Protein AF-A0A9C8LX28-F1 (afdb_monomer_lite)

Radius of gyration: 27.42 Å; chains: 1; bounding box: 50×26×83 Å

Structure (mmCIF, N/CA/C/O backbone):
data_AF-A0A9C8LX28-F1
#
_entry.id   AF-A0A9C8LX28-F1
#
loop_
_atom_site.group_PDB
_atom_site.id
_atom_site.type_symbol
_atom_site.label_atom_id
_atom_site.label_alt_id
_atom_site.label_comp_id
_atom_site.label_asym_id
_atom_site.label_entity_id
_atom_site.label_seq_id
_atom_site.pdbx_PDB_ins_code
_atom_site.Cartn_x
_atom_site.Cartn_y
_atom_site.Cartn_z
_atom_site.occupancy
_atom_site.B_iso_or_equiv
_atom_site.auth_seq_id
_atom_site.auth_comp_id
_atom_site.auth_asym_id
_atom_site.au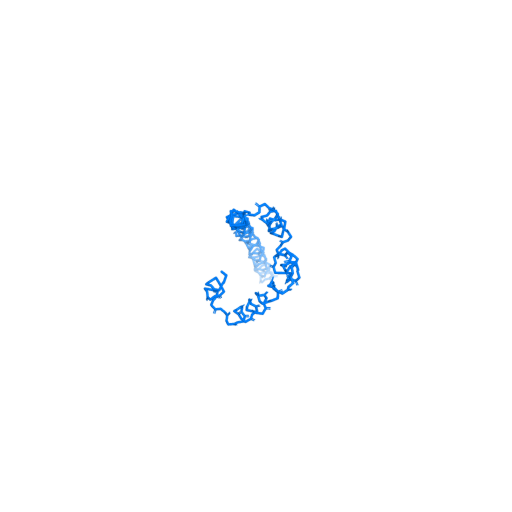th_atom_id
_atom_site.pdbx_PDB_model_num
ATOM 1 N N . LEU A 1 1 ? -22.582 -5.777 17.038 1.00 55.19 1 LEU A N 1
ATOM 2 C CA . LEU A 1 1 ? -21.729 -6.964 16.786 1.00 55.19 1 LEU A CA 1
ATOM 3 C C . LEU A 1 1 ? -22.468 -8.053 16.016 1.00 55.19 1 LEU A C 1
ATOM 5 O O . LEU A 1 1 ? -22.035 -8.326 14.910 1.00 55.19 1 LEU A O 1
ATOM 9 N N . GLU A 1 2 ? -23.593 -8.603 16.494 1.00 53.00 2 GLU A N 1
ATOM 10 C CA . GLU A 1 2 ? -24.408 -9.542 15.681 1.00 53.00 2 GLU A CA 1
ATOM 11 C C . GLU A 1 2 ? -24.881 -8.919 14.359 1.00 53.00 2 GLU A C 1
ATOM 13 O O . GLU A 1 2 ? -24.682 -9.497 13.295 1.00 53.00 2 GLU A O 1
ATOM 18 N N . SER A 1 3 ? -25.392 -7.683 14.404 1.00 52.97 3 SER A N 1
ATOM 19 C CA . SER A 1 3 ? -25.797 -6.950 13.193 1.00 52.97 3 SER A CA 1
ATOM 20 C C . SER A 1 3 ? -24.618 -6.687 12.232 1.00 52.97 3 SER A C 1
ATOM 22 O O . SER A 1 3 ? -24.760 -6.778 11.016 1.00 52.97 3 SER A O 1
ATOM 24 N N . SER A 1 4 ? -23.409 -6.472 12.767 1.00 57.69 4 SER A N 1
ATOM 25 C CA . SER A 1 4 ? -22.176 -6.291 11.980 1.00 57.69 4 SER A CA 1
ATOM 26 C C . SER A 1 4 ? -21.664 -7.606 11.373 1.00 57.69 4 SER A C 1
ATOM 28 O O . SER A 1 4 ? -21.112 -7.605 10.278 1.00 57.69 4 SER A O 1
ATOM 30 N N . ALA A 1 5 ? -21.862 -8.731 12.068 1.00 60.16 5 ALA A N 1
ATOM 31 C CA . ALA A 1 5 ? -21.504 -10.066 11.596 1.00 60.16 5 ALA A CA 1
ATOM 32 C C . ALA A 1 5 ? -22.412 -10.528 10.448 1.00 60.16 5 ALA A C 1
ATOM 34 O O . ALA A 1 5 ? -21.924 -11.102 9.477 1.00 60.16 5 ALA A O 1
ATOM 35 N N . SER A 1 6 ? -23.712 -10.230 10.539 1.00 57.69 6 SER A N 1
ATOM 36 C CA . SER A 1 6 ? -24.685 -10.544 9.487 1.00 57.69 6 SER A CA 1
ATOM 37 C C . SER A 1 6 ? -24.485 -9.665 8.241 1.00 57.69 6 SER A C 1
ATOM 39 O O . SER A 1 6 ? -24.523 -10.163 7.116 1.00 57.69 6 SER A O 1
ATOM 41 N N . ALA A 1 7 ? -24.141 -8.381 8.423 1.00 63.16 7 ALA A N 1
ATOM 42 C CA . ALA A 1 7 ? -23.848 -7.457 7.321 1.00 63.16 7 ALA A CA 1
ATOM 43 C C . ALA A 1 7 ? -22.615 -7.852 6.479 1.00 63.16 7 ALA A C 1
ATOM 45 O O . ALA A 1 7 ? -22.526 -7.477 5.313 1.00 63.16 7 ALA A O 1
ATOM 46 N N . ALA A 1 8 ? -21.681 -8.633 7.037 1.00 61.56 8 ALA A N 1
ATOM 47 C CA . ALA A 1 8 ? -20.497 -9.117 6.323 1.00 61.56 8 ALA A CA 1
ATOM 48 C C . ALA A 1 8 ? -20.810 -10.194 5.258 1.00 61.56 8 ALA A C 1
ATOM 50 O O . ALA A 1 8 ? -19.923 -10.561 4.488 1.00 61.56 8 ALA A O 1
ATOM 51 N N . GLY A 1 9 ? -22.041 -10.725 5.210 1.00 57.88 9 GLY A N 1
ATOM 52 C CA . GLY A 1 9 ? -22.536 -11.583 4.121 1.00 57.88 9 GLY A CA 1
ATOM 53 C C . GLY A 1 9 ? -21.867 -12.958 3.982 1.00 57.88 9 GLY A C 1
ATOM 54 O O . GLY A 1 9 ? -22.161 -13.692 3.040 1.00 57.88 9 GLY A O 1
ATOM 55 N N . ASN A 1 10 ? -20.975 -13.338 4.902 1.00 68.12 10 ASN A N 1
ATOM 56 C CA . ASN A 1 10 ? -20.216 -14.583 4.836 1.00 68.12 10 ASN A CA 1
ATOM 57 C C . ASN A 1 10 ? -20.532 -15.489 6.037 1.00 68.12 10 ASN A C 1
ATOM 59 O O . ASN A 1 10 ? -20.152 -15.202 7.173 1.00 68.12 10 ASN A O 1
ATOM 63 N N . LYS A 1 11 ? -21.170 -16.635 5.764 1.00 63.75 11 LYS A N 1
ATOM 64 C CA . LYS A 1 11 ? -21.593 -17.645 6.757 1.00 63.75 11 LYS A CA 1
ATOM 65 C C . LYS A 1 11 ? -20.437 -18.166 7.628 1.00 63.75 11 LYS A C 1
ATOM 67 O O . LYS A 1 11 ? -20.649 -18.612 8.753 1.00 63.75 11 LYS A O 1
ATOM 72 N N . PHE A 1 12 ? -19.200 -18.088 7.128 1.00 65.50 12 PHE A N 1
ATOM 73 C CA . PHE A 1 12 ? -17.992 -18.433 7.882 1.00 65.50 12 PHE A CA 1
ATOM 74 C C . PHE A 1 12 ? -17.655 -17.401 8.974 1.00 65.50 12 PHE A C 1
ATOM 76 O O . PHE A 1 12 ? -17.202 -17.769 10.059 1.00 65.50 12 PHE A O 1
ATOM 83 N N . PHE A 1 13 ? -17.903 -16.116 8.711 1.00 61.81 13 PHE A N 1
ATOM 84 C CA . PHE A 1 13 ? -17.637 -15.020 9.645 1.00 61.81 13 PHE A CA 1
ATOM 85 C C . PHE A 1 13 ? -18.621 -15.031 10.821 1.00 61.81 13 PHE A C 1
ATOM 87 O O . PHE A 1 13 ? -18.211 -14.908 11.975 1.00 61.81 13 PHE A O 1
ATOM 94 N N . GLU A 1 14 ? -19.898 -15.286 10.542 1.00 63.50 14 GLU A N 1
ATOM 95 C CA . GLU A 1 14 ? -20.970 -15.373 11.541 1.00 63.50 14 GLU A CA 1
ATOM 96 C C . GLU A 1 14 ? -20.717 -16.500 12.561 1.00 63.50 14 GLU A C 1
ATOM 98 O O . GLU A 1 14 ? -20.756 -16.290 13.775 1.00 63.50 14 GLU A O 1
ATOM 103 N N . MET A 1 15 ? -20.312 -17.680 12.076 1.00 64.50 15 MET A N 1
ATOM 104 C CA . MET A 1 15 ? -20.002 -18.848 12.912 1.00 64.50 15 MET A CA 1
ATOM 105 C C . MET A 1 15 ? -18.755 -18.668 13.794 1.00 64.50 15 MET A C 1
ATOM 107 O O . MET A 1 15 ? -18.619 -19.320 14.837 1.00 64.50 15 MET A O 1
ATOM 111 N N . ARG A 1 16 ? -17.800 -17.831 13.366 1.00 64.69 16 ARG A N 1
ATOM 112 C CA . ARG A 1 16 ? -16.613 -17.501 14.166 1.00 64.69 16 ARG A CA 1
ATOM 113 C C . ARG A 1 16 ? -16.927 -16.438 15.205 1.00 64.69 16 ARG A C 1
ATOM 115 O O . ARG A 1 16 ? -16.516 -16.610 16.347 1.00 64.69 16 ARG A O 1
ATOM 122 N N . ILE A 1 17 ? -17.695 -15.409 14.851 1.00 65.50 17 ILE A N 1
ATOM 123 C CA . ILE A 1 17 ? -18.096 -14.358 15.792 1.00 65.50 17 ILE A CA 1
ATOM 124 C C . ILE A 1 17 ? -18.965 -14.941 16.913 1.00 65.50 17 ILE A C 1
ATOM 126 O O . ILE A 1 17 ? -18.679 -14.672 18.075 1.00 65.50 17 ILE A O 1
ATOM 130 N N . GLY A 1 18 ? -19.922 -15.827 16.608 1.00 64.06 18 GLY A N 1
ATOM 131 C CA . GLY A 1 18 ? -20.755 -16.481 17.630 1.00 64.06 18 GLY A CA 1
ATOM 132 C C . GLY A 1 18 ? -19.959 -17.309 18.650 1.00 64.06 18 GLY A C 1
ATOM 133 O O . GLY A 1 18 ? -20.228 -17.245 19.846 1.00 64.06 18 GLY A O 1
ATOM 134 N N . ARG A 1 19 ? -18.911 -18.022 18.206 1.00 63.53 19 ARG A N 1
ATOM 135 C CA . ARG A 1 19 ? -17.994 -18.765 19.098 1.00 63.53 19 ARG A CA 1
ATOM 136 C C . ARG A 1 19 ? -17.060 -17.873 19.912 1.00 63.53 19 ARG A C 1
ATOM 138 O O . ARG A 1 19 ? -16.512 -18.320 20.914 1.00 63.53 19 ARG A O 1
ATOM 145 N N . CYS A 1 20 ? -16.824 -16.649 19.458 1.00 58.44 20 CYS A N 1
ATOM 146 C CA . CYS A 1 20 ? -15.932 -15.713 20.134 1.00 58.44 20 CYS A CA 1
ATOM 147 C C . CYS A 1 20 ? -16.686 -14.844 21.139 1.00 58.44 20 CYS A C 1
ATOM 149 O O . CYS A 1 20 ? -16.151 -14.540 22.199 1.00 58.44 20 CYS A O 1
ATOM 151 N N . LEU A 1 21 ? -17.948 -14.528 20.850 1.00 63.47 21 LEU A N 1
ATOM 152 C CA . LEU A 1 21 ? -18.818 -13.758 21.734 1.00 63.47 21 LEU A CA 1
ATOM 153 C C . LEU A 1 21 ? -19.185 -14.545 23.002 1.00 63.47 21 LEU A C 1
ATOM 155 O O . LEU A 1 21 ? -19.269 -13.958 24.077 1.00 63.47 21 LEU A O 1
ATOM 159 N N . SER A 1 22 ? -19.321 -15.873 22.903 1.00 59.03 22 SER A N 1
ATOM 160 C CA . SER A 1 22 ? -19.457 -16.747 24.076 1.00 59.03 22 SER A CA 1
ATOM 161 C C . SER A 1 22 ? -18.171 -16.815 24.908 1.00 59.03 22 SER A C 1
ATOM 163 O O . SER A 1 22 ? -18.226 -16.683 26.123 1.00 59.03 22 SER A O 1
ATOM 165 N N . ARG A 1 23 ? -16.996 -16.893 24.270 1.00 58.72 23 ARG A N 1
ATOM 166 C CA . ARG A 1 23 ? -15.697 -16.920 24.974 1.00 58.72 23 ARG A CA 1
ATOM 167 C C . ARG A 1 23 ? -15.344 -15.613 25.690 1.00 58.72 23 ARG A C 1
ATOM 169 O O . ARG A 1 23 ? -14.710 -15.664 26.736 1.00 58.72 23 ARG A O 1
ATOM 176 N N . LEU A 1 24 ? -15.770 -14.472 25.148 1.00 61.00 24 LEU A N 1
ATOM 177 C CA . LEU A 1 24 ? -15.580 -13.147 25.754 1.00 61.00 24 LEU A CA 1
ATOM 178 C C . LEU A 1 24 ? -16.447 -12.913 27.001 1.00 61.00 24 LEU A C 1
ATOM 180 O O . LEU A 1 24 ? -16.108 -12.068 27.819 1.00 61.00 24 LEU A O 1
ATOM 184 N N . LYS A 1 25 ? -17.569 -13.630 27.152 1.00 58.78 25 LYS A N 1
ATOM 185 C CA . LYS A 1 25 ? -18.414 -13.538 28.355 1.00 58.78 25 LYS A CA 1
ATOM 186 C C . LYS A 1 25 ? -17.888 -14.377 29.517 1.00 58.78 25 LYS A C 1
ATOM 188 O O . LYS A 1 25 ? -18.083 -13.988 30.663 1.00 58.78 25 LYS A O 1
ATOM 193 N N . ASP A 1 26 ? -17.249 -15.505 29.218 1.00 57.66 26 ASP A N 1
ATOM 194 C CA . ASP A 1 26 ? -16.840 -16.481 30.234 1.00 57.66 26 ASP A CA 1
ATOM 195 C C . ASP A 1 26 ? -15.442 -16.203 30.804 1.00 57.66 26 ASP A C 1
ATOM 197 O O . ASP A 1 26 ? -15.171 -16.483 31.970 1.00 57.66 26 ASP A O 1
ATOM 201 N N . PHE A 1 27 ? -14.549 -15.629 29.997 1.00 50.38 27 PHE A N 1
ATOM 202 C CA . PHE A 1 27 ? -13.233 -15.183 30.434 1.00 50.38 27 PHE A CA 1
ATOM 203 C C . PHE A 1 27 ? -13.230 -13.662 30.432 1.00 50.38 27 PHE A C 1
ATOM 205 O O . PHE A 1 27 ? -13.476 -13.058 29.395 1.00 50.38 27 PHE A O 1
ATOM 212 N N . ASN A 1 28 ? -12.920 -13.051 31.577 1.00 54.81 28 ASN A N 1
ATOM 213 C CA . ASN A 1 28 ? -12.667 -11.617 31.756 1.00 54.81 28 ASN A CA 1
ATOM 214 C C . ASN A 1 28 ? -11.391 -11.175 30.994 1.00 54.81 28 ASN A C 1
ATOM 216 O O . ASN A 1 28 ? -10.451 -10.647 31.580 1.00 54.81 28 ASN A O 1
ATOM 220 N N . MET A 1 29 ? -11.305 -11.527 29.711 1.00 62.16 29 MET A N 1
ATOM 221 C CA . MET A 1 29 ? -10.218 -11.245 28.788 1.00 62.16 29 MET A CA 1
ATOM 222 C C . MET A 1 29 ? -10.521 -9.946 28.065 1.00 62.16 29 MET A C 1
ATOM 224 O O . MET A 1 29 ? -11.634 -9.736 27.578 1.00 62.16 29 MET A O 1
ATOM 228 N N . ASN A 1 30 ? -9.495 -9.113 27.944 1.00 67.44 30 ASN A N 1
ATOM 229 C CA . ASN A 1 30 ? -9.580 -7.885 27.184 1.00 67.44 30 ASN A CA 1
ATOM 230 C C . ASN A 1 30 ? -9.815 -8.200 25.697 1.00 67.44 30 ASN A C 1
ATOM 232 O O . ASN A 1 30 ? -9.209 -9.105 25.112 1.00 67.44 30 ASN A O 1
ATOM 236 N N . LEU A 1 31 ? -10.689 -7.417 25.071 1.00 67.88 31 LEU A N 1
ATOM 237 C CA . LEU A 1 31 ? -11.023 -7.438 23.649 1.00 67.88 31 LEU A CA 1
ATOM 238 C C . LEU A 1 31 ? -9.752 -7.383 22.784 1.00 67.88 31 LEU A C 1
ATOM 240 O O . LEU A 1 31 ? -9.668 -8.017 21.731 1.00 67.88 31 LEU A O 1
ATOM 244 N N . THR A 1 32 ? -8.745 -6.658 23.270 1.00 68.81 32 THR A N 1
ATOM 245 C CA . THR A 1 32 ? -7.417 -6.544 22.665 1.00 68.81 32 THR A CA 1
ATOM 246 C C . THR A 1 32 ? -6.700 -7.895 22.543 1.00 68.81 32 THR A C 1
ATOM 248 O O . THR A 1 32 ? -6.253 -8.245 21.451 1.00 68.81 32 THR A O 1
ATOM 251 N N . ASP A 1 33 ? -6.633 -8.688 23.616 1.00 69.25 33 ASP A N 1
ATOM 252 C CA . ASP A 1 33 ? -5.931 -9.984 23.623 1.00 69.25 33 ASP A CA 1
ATOM 253 C C . ASP A 1 33 ? -6.614 -10.997 22.699 1.00 69.25 33 ASP A C 1
ATOM 255 O O . ASP A 1 33 ? -5.967 -11.794 22.010 1.00 69.25 33 ASP A O 1
ATOM 259 N N . PHE A 1 34 ? -7.941 -10.906 22.609 1.00 70.38 34 PHE A N 1
ATOM 260 C CA . PHE A 1 34 ? -8.712 -11.678 21.651 1.00 70.38 34 PHE A CA 1
ATOM 261 C C . PHE A 1 34 ? -8.337 -11.321 20.203 1.00 70.38 34 PHE A C 1
ATOM 263 O O . PHE A 1 34 ? -8.051 -12.219 19.405 1.00 70.38 34 PHE A O 1
ATOM 270 N N . PHE A 1 35 ? -8.276 -10.034 19.852 1.00 68.06 35 PHE A N 1
ATOM 271 C CA . PHE A 1 35 ? -7.911 -9.623 18.494 1.00 68.06 35 PHE A CA 1
ATOM 272 C C . PHE A 1 35 ? -6.463 -9.966 18.131 1.00 68.06 35 PHE A C 1
ATOM 274 O O . PHE A 1 35 ? -6.232 -10.421 17.006 1.00 68.06 35 PHE A O 1
ATOM 281 N N . ILE A 1 36 ? -5.527 -9.869 19.082 1.00 68.06 36 ILE A N 1
ATOM 282 C CA . ILE A 1 36 ? -4.133 -10.317 18.915 1.00 68.06 36 ILE A CA 1
ATOM 283 C C . ILE A 1 36 ? -4.090 -11.799 18.511 1.00 68.06 36 ILE A C 1
ATOM 285 O O . ILE A 1 36 ? -3.421 -12.157 17.543 1.00 68.06 36 ILE A O 1
ATOM 289 N N . SER A 1 37 ? -4.874 -12.661 19.172 1.00 65.69 37 SER A N 1
ATOM 290 C CA . SER A 1 37 ? -4.901 -14.104 18.872 1.00 65.69 37 SER A CA 1
ATOM 291 C C . SER A 1 37 ? -5.415 -14.446 17.466 1.00 65.69 37 SER A C 1
ATOM 293 O O . SER A 1 37 ? -5.127 -15.520 16.935 1.00 65.69 37 SER A O 1
ATOM 295 N N . THR A 1 38 ? -6.185 -13.543 16.848 1.00 66.75 38 THR A N 1
ATOM 296 C CA . THR A 1 38 ? -6.762 -13.777 15.520 1.00 66.75 38 THR A CA 1
ATOM 297 C C . THR A 1 38 ? -5.843 -13.377 14.372 1.00 66.75 38 THR A C 1
ATOM 299 O O . THR A 1 38 ? -6.050 -13.881 13.272 1.00 66.75 38 THR A O 1
ATOM 302 N N . ASN A 1 39 ? -4.835 -12.529 14.610 1.00 61.81 39 ASN A N 1
ATOM 303 C CA . ASN A 1 39 ? -3.849 -12.064 13.621 1.00 61.81 39 ASN A CA 1
ATOM 304 C C . ASN A 1 39 ? -4.454 -11.482 12.318 1.00 61.81 39 ASN A C 1
ATOM 306 O O . ASN A 1 39 ? -3.827 -11.474 11.263 1.00 61.81 39 ASN A O 1
ATOM 310 N N . ILE A 1 40 ? -5.711 -11.029 12.381 1.00 66.69 40 ILE A N 1
ATOM 311 C CA . ILE A 1 40 ? -6.454 -10.441 11.252 1.00 66.69 40 ILE A CA 1
ATOM 312 C C . ILE A 1 40 ? -6.184 -8.932 11.150 1.00 66.69 40 ILE A C 1
ATOM 314 O O . ILE A 1 40 ? -6.359 -8.341 10.086 1.00 66.69 40 ILE A O 1
ATOM 318 N N . PHE A 1 41 ? -5.757 -8.306 12.249 1.00 67.25 41 PHE A N 1
ATOM 319 C CA . PHE A 1 41 ? -5.608 -6.860 12.351 1.00 67.25 41 PHE A CA 1
ATOM 320 C C . PHE A 1 41 ? -4.132 -6.447 12.369 1.00 67.25 41 PHE A C 1
ATOM 322 O O . PHE A 1 41 ? -3.328 -7.092 13.038 1.00 67.25 41 PHE A O 1
ATOM 329 N N . PRO A 1 42 ? -3.765 -5.363 11.666 1.00 66.69 42 PRO A N 1
ATOM 330 C CA . PRO A 1 42 ? -2.420 -4.806 11.735 1.00 66.69 42 PRO A CA 1
ATOM 331 C C . PRO A 1 42 ? -2.114 -4.253 13.137 1.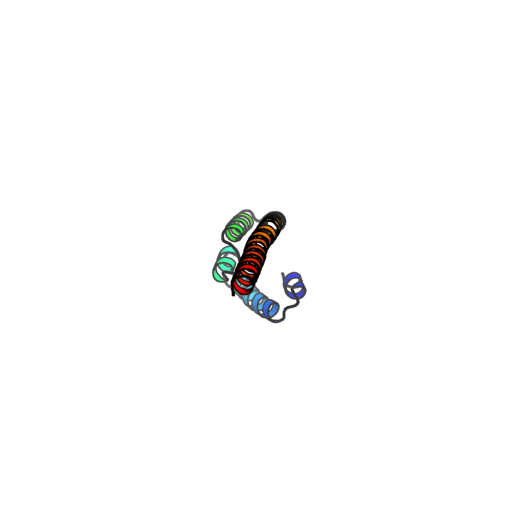00 66.69 42 PRO A C 1
ATOM 333 O O . PRO A 1 42 ? -2.997 -3.709 13.797 1.00 66.69 42 PRO A O 1
ATOM 336 N N . GLU A 1 43 ? -0.846 -4.327 13.553 1.00 67.25 43 GLU A N 1
ATOM 337 C CA . GLU A 1 43 ? -0.316 -3.836 14.845 1.00 67.25 43 GLU A CA 1
ATOM 338 C C . GLU A 1 43 ? -0.821 -2.435 15.224 1.00 67.25 43 GLU A C 1
ATOM 340 O O . GLU A 1 43 ? -1.253 -2.197 16.352 1.00 67.25 43 GLU A O 1
ATOM 345 N N . ALA A 1 44 ? -0.867 -1.519 14.252 1.00 67.31 44 ALA A N 1
ATOM 346 C CA . ALA A 1 44 ? -1.387 -0.174 14.471 1.00 67.31 44 ALA A CA 1
ATOM 347 C C . ALA A 1 44 ? -2.842 -0.191 14.974 1.00 67.31 44 ALA A C 1
ATOM 349 O O . ALA A 1 44 ? -3.158 0.506 15.932 1.00 67.31 44 ALA A O 1
ATOM 350 N N . ALA A 1 45 ? -3.716 -1.025 14.400 1.00 67.94 45 ALA A N 1
ATOM 351 C CA . ALA A 1 45 ? -5.113 -1.144 14.818 1.00 67.94 45 ALA A CA 1
ATOM 352 C C . ALA A 1 45 ? -5.264 -1.730 16.233 1.00 67.94 45 ALA A C 1
ATOM 354 O O . ALA A 1 45 ? -6.140 -1.295 16.981 1.00 67.94 45 ALA A O 1
ATOM 355 N N . LEU A 1 46 ? -4.391 -2.663 16.628 1.00 73.88 46 LEU A N 1
ATOM 356 C CA . LEU A 1 46 ? -4.411 -3.284 17.957 1.00 73.88 46 LEU A CA 1
ATOM 357 C C . LEU A 1 46 ? -4.113 -2.266 19.072 1.00 73.88 46 LEU A C 1
ATOM 359 O O . LEU A 1 46 ? -4.802 -2.258 20.093 1.00 73.88 46 LEU A O 1
ATOM 363 N N . GLY A 1 47 ? -3.163 -1.348 18.852 1.00 70.31 47 GLY A N 1
ATOM 364 C CA . GLY A 1 47 ? -2.860 -0.266 19.799 1.00 70.31 47 GLY A CA 1
ATOM 365 C C . GLY A 1 47 ? -4.033 0.697 20.024 1.00 70.31 47 GLY A C 1
ATOM 366 O O . GLY A 1 47 ? -4.290 1.120 21.152 1.00 70.31 47 GLY A O 1
ATOM 367 N N . PHE A 1 48 ? -4.803 0.993 18.972 1.00 71.38 48 PHE A N 1
ATOM 368 C CA . PHE A 1 48 ? -6.005 1.825 19.077 1.00 71.38 48 PHE A CA 1
ATOM 369 C C . PHE A 1 48 ? -7.151 1.123 19.816 1.00 71.38 48 PHE A C 1
ATOM 371 O O . PHE A 1 48 ? -7.849 1.763 20.603 1.00 71.38 48 PHE A O 1
ATOM 378 N N . ILE A 1 49 ? -7.333 -0.183 19.606 1.00 76.00 49 ILE A N 1
ATOM 379 C CA . ILE A 1 49 ? -8.339 -0.977 20.328 1.00 76.00 49 ILE A CA 1
ATOM 380 C C . ILE A 1 49 ? -8.015 -1.008 21.826 1.00 76.00 49 ILE A C 1
ATOM 382 O O . ILE A 1 49 ? -8.903 -0.748 22.634 1.00 76.00 49 ILE A O 1
ATOM 386 N N . ARG A 1 50 ? -6.741 -1.198 22.192 1.00 74.44 50 ARG A N 1
ATOM 387 C CA . ARG A 1 50 ? -6.282 -1.193 23.590 1.00 74.44 50 ARG A CA 1
ATOM 388 C C . ARG A 1 50 ? -6.536 0.140 24.293 1.00 74.44 50 ARG A C 1
ATOM 390 O O . ARG A 1 50 ? -7.101 0.169 25.381 1.00 74.44 50 ARG A O 1
ATOM 397 N N . ALA A 1 51 ? -6.198 1.250 23.635 1.00 75.06 51 ALA A N 1
ATOM 398 C CA . ALA A 1 51 ? -6.463 2.591 24.156 1.00 75.06 51 ALA A CA 1
ATOM 399 C C . ALA A 1 51 ? -7.971 2.890 24.274 1.00 75.06 51 ALA A C 1
ATOM 401 O O . ALA A 1 51 ? -8.406 3.600 25.184 1.00 75.06 51 ALA A O 1
ATOM 402 N N . GLY A 1 52 ? -8.789 2.359 23.360 1.00 74.44 52 GLY A N 1
ATOM 403 C CA . GLY A 1 52 ? -10.249 2.505 23.384 1.00 74.44 52 GLY A CA 1
ATOM 404 C C . GLY A 1 52 ? -10.918 1.680 24.476 1.00 74.44 52 GLY A C 1
ATOM 405 O O . GLY A 1 52 ? -11.904 2.126 25.058 1.00 74.44 52 GLY A O 1
ATOM 406 N N . GLU A 1 53 ? -10.355 0.513 24.770 1.00 79.88 53 GLU A N 1
ATOM 407 C CA . GLU A 1 53 ? -10.785 -0.382 25.838 1.00 79.88 53 GLU A CA 1
ATOM 408 C C . GLU A 1 53 ? -10.452 0.191 27.225 1.00 79.88 53 GLU A C 1
ATOM 410 O O . GLU A 1 53 ? -11.347 0.310 28.057 1.00 79.88 53 GLU A O 1
ATOM 415 N N . GLU A 1 54 ? -9.218 0.662 27.447 1.00 76.25 54 GLU A N 1
ATOM 416 C CA . GLU A 1 54 ? -8.811 1.293 28.718 1.00 76.25 54 GLU A CA 1
ATOM 417 C C . GLU A 1 54 ? -9.563 2.603 29.011 1.00 76.25 54 GLU A C 1
ATOM 419 O O . GLU A 1 54 ? -9.840 2.924 30.165 1.00 76.25 54 GLU A O 1
ATOM 424 N N . SER A 1 55 ? -9.920 3.364 27.972 1.00 76.44 55 SER A N 1
ATOM 425 C CA . SER A 1 55 ? -10.644 4.637 28.110 1.00 76.44 55 SER A CA 1
ATOM 426 C C . SER A 1 55 ? -12.170 4.500 28.082 1.00 76.44 55 SER A C 1
ATOM 428 O O . SER A 1 55 ? -12.869 5.510 28.191 1.00 76.44 55 SER A O 1
ATOM 430 N N . GLY A 1 56 ? -12.702 3.289 27.870 1.00 76.38 56 GLY A N 1
ATOM 431 C CA . GLY A 1 56 ? -14.138 3.050 27.685 1.00 76.38 56 GLY A CA 1
ATOM 432 C C . GLY A 1 56 ? -14.751 3.772 26.475 1.00 76.38 56 GLY A C 1
ATOM 433 O O . GLY A 1 56 ? -15.967 3.921 26.397 1.00 76.38 56 GLY A O 1
ATOM 434 N N . SER A 1 57 ? -13.929 4.249 25.532 1.00 78.38 57 SER A N 1
ATOM 435 C CA . SER A 1 57 ? -14.344 5.079 24.389 1.00 78.38 57 SER A CA 1
ATOM 436 C C . SER A 1 57 ? -14.118 4.398 23.035 1.00 78.38 57 SER A C 1
ATOM 438 O O . SER A 1 57 ? -13.884 5.047 22.009 1.00 78.38 57 SER A O 1
ATOM 440 N N . LEU A 1 58 ? -14.220 3.066 23.032 1.00 75.44 58 LEU A N 1
ATOM 441 C CA . LEU A 1 58 ? -13.944 2.200 21.891 1.00 75.44 58 LEU A CA 1
ATOM 442 C C . LEU A 1 58 ? -14.703 2.614 20.621 1.00 75.44 58 LEU A C 1
ATOM 444 O O . LEU A 1 58 ? -14.079 2.676 19.564 1.00 75.44 58 LEU A O 1
ATOM 448 N N . ASP A 1 59 ? -15.988 2.977 20.715 1.00 73.12 59 ASP A N 1
ATOM 449 C CA . ASP A 1 59 ? -16.799 3.453 19.577 1.00 73.12 59 ASP A CA 1
ATOM 450 C C . ASP A 1 59 ? -16.189 4.674 18.873 1.00 73.12 59 ASP A C 1
ATOM 452 O O . ASP A 1 59 ? -16.187 4.775 17.644 1.00 73.12 59 ASP A O 1
ATOM 456 N N . ARG A 1 60 ? -15.628 5.617 19.640 1.00 75.75 60 ARG A N 1
ATOM 457 C CA . ARG A 1 60 ? -15.035 6.837 19.077 1.00 75.75 60 ARG A CA 1
ATOM 458 C C . ARG A 1 60 ? -13.690 6.544 18.423 1.00 75.75 60 ARG A C 1
ATOM 460 O O . ARG A 1 60 ? -13.403 7.066 17.346 1.00 75.75 60 ARG A O 1
ATOM 467 N N . ILE A 1 61 ? -12.867 5.718 19.068 1.00 74.88 61 ILE A N 1
ATOM 468 C CA . ILE A 1 61 ? -11.532 5.389 18.562 1.00 74.88 61 ILE A CA 1
ATOM 469 C C . ILE A 1 61 ? -11.618 4.495 17.323 1.00 74.88 61 ILE A C 1
ATOM 471 O O . ILE A 1 61 ? -10.925 4.768 16.349 1.00 74.88 61 ILE A O 1
ATOM 475 N N . THR A 1 62 ? -12.505 3.495 17.299 1.00 70.38 62 THR A N 1
ATOM 476 C CA . THR A 1 62 ? -12.704 2.640 16.112 1.00 70.38 62 THR A CA 1
ATOM 477 C C . THR A 1 62 ? -13.260 3.408 14.915 1.00 70.38 62 THR A C 1
ATOM 479 O O . THR A 1 62 ? -12.848 3.134 13.788 1.00 70.38 62 THR A O 1
ATOM 482 N N . LYS A 1 63 ? -14.116 4.416 15.128 1.00 72.25 63 LYS A N 1
ATOM 483 C CA . LYS A 1 63 ? -14.582 5.294 14.044 1.00 72.25 63 LYS A CA 1
ATOM 484 C C . LYS A 1 63 ? -13.435 6.102 13.427 1.00 72.25 63 LYS A C 1
ATOM 486 O O . LYS A 1 63 ? -13.234 6.055 12.218 1.00 72.25 63 LYS A O 1
ATOM 491 N N . ASN A 1 64 ? -12.619 6.745 14.262 1.00 70.81 64 ASN A N 1
ATOM 492 C CA . ASN A 1 64 ? -11.438 7.484 13.799 1.00 70.81 64 ASN A CA 1
ATOM 493 C C . ASN A 1 64 ? -10.389 6.568 13.146 1.00 70.81 64 ASN A C 1
ATOM 495 O O . ASN A 1 64 ? -9.699 6.977 12.212 1.00 70.81 64 ASN A O 1
ATOM 499 N N . LEU A 1 65 ? -10.263 5.334 13.642 1.00 70.75 65 LEU A N 1
ATOM 500 C CA . LEU A 1 65 ? -9.376 4.319 13.088 1.00 70.75 65 LEU A CA 1
ATOM 501 C C . LEU A 1 65 ? -9.806 3.927 11.679 1.00 70.75 65 LEU A C 1
ATOM 503 O O . LEU A 1 65 ? -8.964 3.891 10.790 1.00 70.75 65 LEU A O 1
ATOM 507 N N . SER A 1 66 ? -11.102 3.674 11.480 1.00 67.62 66 SER A N 1
ATOM 508 C CA . SER A 1 66 ? -11.680 3.386 10.168 1.00 67.62 66 SER A CA 1
ATOM 509 C C . SER A 1 66 ? -11.354 4.515 9.193 1.00 67.62 66 SER A C 1
ATOM 511 O O . SER A 1 66 ? -10.746 4.262 8.159 1.00 67.62 66 SER A O 1
ATOM 513 N N . ASP A 1 67 ? -11.637 5.768 9.555 1.00 70.56 67 ASP A N 1
ATOM 514 C CA . ASP A 1 67 ? -11.390 6.914 8.673 1.00 70.56 67 ASP A CA 1
ATOM 515 C C . ASP A 1 67 ? -9.906 7.054 8.284 1.00 70.56 67 ASP A C 1
ATOM 517 O O . ASP A 1 67 ? -9.590 7.342 7.127 1.00 70.56 67 ASP A O 1
ATOM 521 N N . ARG A 1 68 ? -8.975 6.796 9.215 1.00 65.00 68 ARG A N 1
ATOM 522 C CA . ARG A 1 68 ? -7.529 6.848 8.934 1.00 65.00 68 ARG A CA 1
ATOM 523 C C . ARG A 1 68 ? -7.013 5.655 8.138 1.00 65.00 68 ARG A C 1
ATOM 525 O O . ARG A 1 68 ? -6.259 5.855 7.190 1.00 65.00 68 ARG A O 1
ATOM 532 N N . PHE A 1 69 ? -7.436 4.437 8.469 1.00 66.56 69 PHE A N 1
ATOM 533 C CA . PHE A 1 69 ? -7.062 3.239 7.713 1.00 66.56 69 PHE A CA 1
ATOM 534 C C . PHE A 1 69 ? -7.596 3.277 6.280 1.00 66.56 69 PHE A C 1
ATOM 536 O O . PHE A 1 69 ? -6.891 2.864 5.360 1.00 66.56 69 PHE A O 1
ATOM 543 N N . PHE A 1 70 ? -8.804 3.807 6.068 1.00 60.47 70 PHE A N 1
ATOM 544 C CA . PHE A 1 70 ? -9.347 4.017 4.726 1.00 60.47 70 PHE A CA 1
ATOM 545 C C . PHE A 1 70 ? -8.504 5.019 3.924 1.00 60.47 70 PHE A C 1
ATOM 547 O O . PHE A 1 70 ? -8.178 4.749 2.769 1.00 60.47 70 PHE A O 1
ATOM 554 N N . GLN A 1 71 ? -8.084 6.133 4.533 1.00 61.84 71 GLN A N 1
ATOM 555 C CA . GLN A 1 71 ? -7.224 7.120 3.867 1.00 61.84 71 GLN A CA 1
ATOM 556 C C . GLN A 1 71 ? -5.824 6.569 3.552 1.00 61.84 71 GLN A C 1
ATOM 558 O O . GLN A 1 71 ? -5.312 6.772 2.451 1.00 61.84 71 GLN A O 1
ATOM 563 N N . GLU A 1 72 ? -5.198 5.836 4.474 1.00 60.75 72 GLU A N 1
ATOM 564 C CA . GLU A 1 72 ? -3.889 5.214 4.230 1.00 60.75 72 GLU A CA 1
ATOM 565 C C . GLU A 1 72 ? -3.957 4.095 3.178 1.00 60.75 72 GLU A C 1
ATOM 567 O O . GLU A 1 72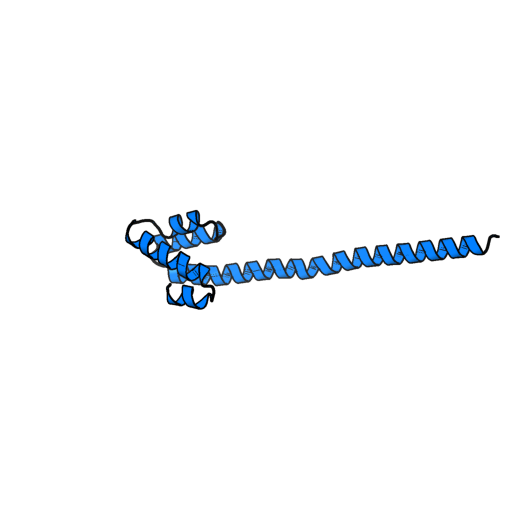 ? -3.043 3.960 2.357 1.00 60.75 72 GLU A O 1
ATOM 572 N N . GLY A 1 73 ? -5.054 3.330 3.151 1.00 59.09 73 GLY A N 1
ATOM 573 C CA . GLY A 1 73 ? -5.334 2.348 2.103 1.00 59.09 73 GLY A CA 1
ATOM 574 C C . GLY A 1 73 ? -5.404 2.997 0.719 1.00 59.09 73 GLY A C 1
ATOM 575 O O . GLY A 1 73 ? -4.684 2.587 -0.192 1.00 59.09 73 GLY A O 1
ATOM 576 N N . GLU A 1 74 ? -6.185 4.070 0.584 1.00 56.72 74 GLU A N 1
ATOM 577 C CA . GLU A 1 74 ? -6.295 4.879 -0.640 1.00 56.72 74 GLU A CA 1
ATOM 578 C C . GLU A 1 74 ? -4.935 5.419 -1.118 1.00 56.72 74 GLU A C 1
ATOM 580 O O . GLU A 1 74 ? -4.630 5.406 -2.315 1.00 56.72 74 GLU A O 1
ATOM 585 N N . HIS A 1 75 ? -4.071 5.855 -0.196 1.00 59.12 75 HIS A N 1
ATOM 586 C CA . HIS A 1 75 ? -2.739 6.352 -0.544 1.00 59.12 75 HIS A CA 1
ATOM 587 C C . HIS A 1 75 ? -1.831 5.270 -1.138 1.00 59.12 75 HIS A C 1
ATOM 589 O O . HIS A 1 75 ? -1.106 5.542 -2.101 1.00 59.12 75 HIS A O 1
ATOM 595 N N . ARG A 1 76 ? -1.888 4.038 -0.620 1.00 57.44 76 ARG A N 1
ATOM 596 C CA . ARG A 1 76 ? -1.102 2.915 -1.157 1.00 57.44 76 ARG A CA 1
ATOM 597 C C . ARG A 1 76 ? -1.550 2.518 -2.560 1.00 57.44 76 ARG A C 1
ATOM 599 O O . ARG A 1 76 ? -0.701 2.276 -3.419 1.00 57.44 76 ARG A O 1
ATOM 606 N N . PHE A 1 77 ? -2.856 2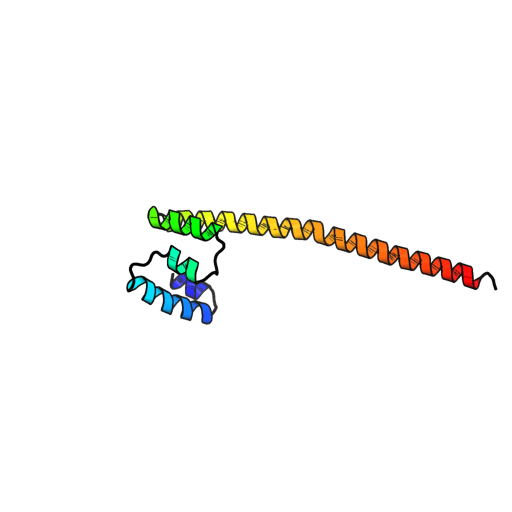.524 -2.817 1.00 61.16 77 PHE A N 1
ATOM 607 C CA . PHE A 1 77 ? -3.380 2.264 -4.157 1.00 61.16 77 PHE A CA 1
ATOM 608 C C . PHE A 1 77 ? -2.992 3.370 -5.141 1.00 61.16 77 PHE A C 1
ATOM 610 O O . PHE A 1 77 ? -2.543 3.077 -6.248 1.00 61.16 77 PHE A O 1
ATOM 617 N N . ARG A 1 78 ? -3.059 4.639 -4.728 1.00 63.94 78 ARG A N 1
ATOM 618 C CA . ARG A 1 78 ? -2.707 5.782 -5.584 1.00 63.94 78 ARG A CA 1
ATOM 619 C C . ARG A 1 78 ? -1.268 5.729 -6.100 1.00 63.94 78 ARG A C 1
ATOM 621 O O . ARG A 1 78 ? -1.038 5.981 -7.279 1.00 63.94 78 ARG A O 1
ATOM 628 N N . VAL A 1 79 ? -0.304 5.384 -5.245 1.00 67.25 79 VAL A N 1
ATOM 629 C CA . VAL A 1 79 ? 1.109 5.267 -5.653 1.00 67.25 79 VAL A CA 1
ATOM 630 C C . VAL A 1 79 ? 1.301 4.111 -6.636 1.00 67.25 79 VAL A C 1
ATOM 632 O O . VAL A 1 79 ? 2.013 4.261 -7.630 1.00 67.25 79 VAL A O 1
ATOM 635 N N . PHE A 1 80 ? 0.616 2.986 -6.414 1.00 69.75 80 PHE A N 1
ATOM 636 C CA . PHE A 1 80 ? 0.662 1.843 -7.322 1.00 69.75 80 PHE A CA 1
ATOM 637 C C . PHE A 1 80 ? 0.146 2.210 -8.723 1.00 69.75 80 PHE A C 1
ATOM 639 O O . PHE A 1 80 ? 0.809 1.917 -9.716 1.00 69.75 80 PHE A O 1
ATOM 646 N N . PHE A 1 81 ? -0.973 2.937 -8.808 1.00 75.94 81 PHE A N 1
ATOM 647 C CA . PHE A 1 81 ? -1.549 3.379 -10.083 1.00 75.94 81 PHE A CA 1
ATOM 648 C C . PHE A 1 81 ? -0.696 4.400 -10.850 1.00 75.94 81 PHE A C 1
ATOM 650 O O . PHE A 1 81 ? -0.859 4.512 -12.060 1.00 75.94 81 PHE A O 1
ATOM 657 N N . ILE A 1 82 ? 0.219 5.121 -10.193 1.00 80.38 82 ILE A N 1
ATOM 658 C CA . ILE A 1 82 ? 1.130 6.072 -10.854 1.00 80.38 82 ILE A CA 1
ATOM 659 C C . ILE A 1 82 ? 2.397 5.370 -11.358 1.00 80.38 82 ILE A C 1
ATOM 661 O O . ILE A 1 82 ? 2.842 5.620 -12.475 1.00 80.38 82 ILE A O 1
ATOM 665 N N . VAL A 1 83 ? 2.985 4.482 -10.555 1.00 83.88 83 VAL A N 1
ATOM 666 C CA . VAL A 1 83 ? 4.269 3.838 -10.885 1.00 83.88 83 VAL A CA 1
ATOM 667 C C . VAL A 1 83 ? 4.093 2.728 -11.921 1.00 83.88 83 VAL A C 1
ATOM 669 O O . VAL A 1 83 ? 4.889 2.605 -12.852 1.00 83.88 83 VAL A O 1
ATOM 672 N N . PHE A 1 84 ? 3.031 1.935 -11.793 1.00 88.25 84 PHE A N 1
ATOM 673 C CA . PHE A 1 84 ? 2.757 0.802 -12.672 1.00 88.25 84 PHE A CA 1
ATOM 674 C C . PHE A 1 84 ? 2.692 1.156 -14.176 1.00 88.25 84 PHE A C 1
ATOM 676 O O . PHE A 1 84 ? 3.396 0.506 -14.956 1.00 88.25 84 PHE A O 1
ATOM 683 N N . PRO A 1 85 ? 1.944 2.190 -14.625 1.00 87.00 85 PRO A N 1
ATOM 684 C CA . PRO A 1 85 ? 1.902 2.549 -16.045 1.00 87.00 85 PRO A CA 1
ATOM 685 C C . PRO A 1 85 ? 3.258 3.022 -16.584 1.00 87.00 85 PRO A C 1
ATOM 687 O O . PRO A 1 85 ? 3.586 2.733 -17.733 1.00 87.00 85 PRO A O 1
ATOM 690 N N . VAL A 1 86 ? 4.078 3.689 -15.763 1.00 92.75 86 VAL A N 1
ATOM 691 C CA . VAL A 1 86 ? 5.418 4.156 -16.166 1.00 92.75 86 VAL A CA 1
ATOM 692 C C . VAL A 1 86 ? 6.350 2.977 -16.454 1.00 92.75 86 VAL A C 1
ATOM 694 O O . VAL A 1 86 ? 7.057 2.975 -17.462 1.00 92.75 86 VAL A O 1
ATOM 697 N N . VAL A 1 87 ? 6.323 1.942 -15.611 1.00 93.25 87 VAL A N 1
ATOM 698 C CA . VAL A 1 87 ? 7.144 0.735 -15.799 1.00 93.25 87 VAL A CA 1
ATOM 699 C C . VAL A 1 87 ? 6.742 -0.013 -17.073 1.00 93.25 87 VAL A C 1
ATOM 701 O O . VAL A 1 87 ? 7.605 -0.380 -17.871 1.00 93.25 87 VAL A O 1
ATOM 704 N N . ILE A 1 88 ? 5.437 -0.192 -17.308 1.00 93.88 88 ILE A N 1
ATOM 705 C CA . ILE A 1 88 ? 4.927 -0.849 -18.523 1.00 93.88 88 ILE A CA 1
ATOM 706 C C . ILE A 1 88 ? 5.329 -0.072 -19.778 1.00 93.88 88 ILE A C 1
ATOM 708 O O . ILE A 1 88 ? 5.747 -0.675 -20.772 1.00 93.88 88 ILE A O 1
ATOM 712 N N . TYR A 1 89 ? 5.232 1.258 -19.736 1.00 96.19 89 TYR A N 1
ATOM 713 C CA . TYR A 1 89 ? 5.624 2.111 -20.851 1.00 96.19 89 TYR A CA 1
ATOM 714 C C . TYR A 1 89 ? 7.104 1.932 -21.212 1.00 96.19 89 TYR A C 1
ATOM 716 O O . TYR A 1 89 ? 7.426 1.733 -22.383 1.00 96.19 89 TYR A O 1
ATOM 724 N N . LEU A 1 90 ? 8.000 1.915 -20.218 1.00 96.38 90 LEU A N 1
ATOM 725 C CA . LEU A 1 90 ? 9.434 1.704 -20.446 1.00 96.38 90 LEU A CA 1
ATOM 726 C C . LEU A 1 90 ? 9.734 0.340 -21.078 1.00 96.38 90 LEU A C 1
ATOM 728 O O . LEU A 1 90 ? 10.484 0.269 -22.051 1.00 96.38 90 LEU A O 1
ATOM 732 N N . ILE A 1 91 ? 9.120 -0.734 -20.577 1.00 96.56 91 ILE A N 1
ATOM 733 C CA . ILE A 1 91 ? 9.299 -2.083 -21.137 1.00 96.56 91 ILE A CA 1
ATOM 734 C C . ILE A 1 91 ? 8.813 -2.127 -22.592 1.00 96.56 91 ILE A C 1
ATOM 736 O O . ILE A 1 91 ? 9.497 -2.661 -23.466 1.00 96.56 91 ILE A O 1
ATOM 740 N N . THR A 1 92 ? 7.657 -1.520 -22.865 1.00 96.19 92 THR A N 1
ATOM 741 C CA . THR A 1 92 ? 7.070 -1.470 -24.210 1.00 96.19 92 THR A CA 1
ATOM 742 C C . THR A 1 92 ? 7.949 -0.672 -25.174 1.00 96.19 92 THR A C 1
ATOM 744 O O . THR A 1 92 ? 8.180 -1.109 -26.301 1.00 96.19 92 THR A O 1
ATOM 747 N N . ALA A 1 93 ? 8.500 0.461 -24.733 1.00 96.81 93 ALA A N 1
ATOM 748 C CA . ALA A 1 93 ? 9.412 1.274 -25.532 1.00 96.81 93 ALA A CA 1
ATOM 749 C C . ALA A 1 93 ? 10.688 0.502 -25.911 1.00 96.81 93 ALA A C 1
ATOM 751 O O . ALA A 1 93 ? 11.083 0.504 -27.077 1.00 96.81 93 ALA A O 1
ATOM 752 N N . ILE A 1 94 ? 11.293 -0.214 -24.956 1.00 97.00 94 ILE A N 1
ATOM 753 C CA . ILE A 1 94 ? 12.480 -1.050 -25.202 1.00 97.00 94 ILE A CA 1
ATOM 754 C C . ILE A 1 94 ? 12.150 -2.186 -26.178 1.00 97.00 94 ILE A C 1
ATOM 756 O O . ILE A 1 94 ? 12.919 -2.455 -27.103 1.00 97.00 94 ILE A O 1
ATOM 760 N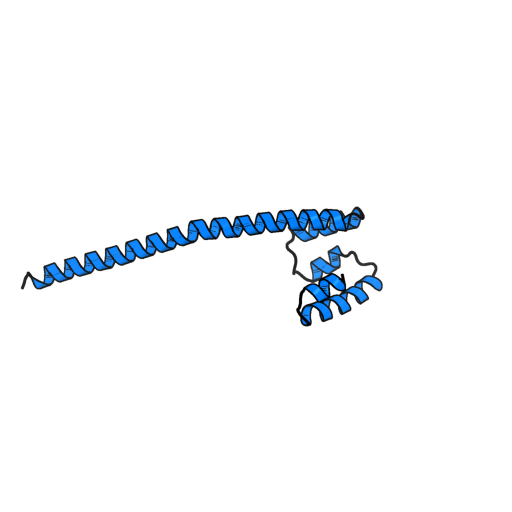 N . TYR A 1 95 ? 10.992 -2.828 -26.012 1.00 97.00 95 TYR A N 1
ATOM 761 C CA . TYR A 1 95 ? 10.537 -3.888 -26.908 1.00 97.00 95 TYR A CA 1
ATOM 762 C C . TYR A 1 95 ? 10.389 -3.387 -28.352 1.00 97.00 95 TYR A C 1
ATOM 764 O O . TYR A 1 95 ? 10.938 -3.989 -29.276 1.00 97.00 95 TYR A O 1
ATOM 772 N N . ILE A 1 96 ? 9.706 -2.256 -28.555 1.00 96.75 96 ILE A N 1
ATOM 773 C CA . ILE A 1 96 ? 9.523 -1.659 -29.885 1.00 96.75 96 ILE A CA 1
ATOM 774 C C . ILE A 1 96 ? 10.876 -1.256 -30.487 1.00 96.75 96 ILE A C 1
ATOM 776 O O . ILE A 1 96 ? 11.140 -1.568 -31.648 1.00 96.75 96 ILE A O 1
ATOM 780 N N . ALA A 1 97 ? 11.758 -0.634 -29.701 1.00 96.06 97 ALA A N 1
ATOM 781 C CA . ALA A 1 97 ? 13.096 -0.259 -30.154 1.00 96.06 97 ALA A CA 1
ATOM 782 C C . ALA A 1 97 ? 13.900 -1.478 -30.636 1.00 96.06 97 ALA A C 1
ATOM 784 O O . ALA A 1 97 ? 14.493 -1.437 -31.714 1.00 96.06 97 ALA A O 1
ATOM 785 N N . SER A 1 98 ? 13.855 -2.593 -29.899 1.00 95.19 98 SER A N 1
ATOM 786 C CA . SER A 1 98 ? 14.490 -3.849 -30.315 1.00 95.19 98 SER A CA 1
ATOM 787 C C . SER A 1 98 ? 13.938 -4.354 -31.653 1.00 95.19 98 SER A C 1
ATOM 789 O O . SER A 1 98 ? 14.719 -4.700 -32.540 1.00 95.19 98 SER A O 1
ATOM 791 N N . ARG A 1 99 ? 12.611 -4.325 -31.850 1.00 95.62 99 ARG A N 1
ATOM 792 C CA . ARG A 1 99 ? 11.981 -4.747 -33.115 1.00 95.62 99 ARG A CA 1
ATOM 793 C C . ARG A 1 99 ? 12.423 -3.891 -34.300 1.00 95.62 99 ARG A C 1
ATOM 795 O O . ARG A 1 99 ? 12.669 -4.443 -35.371 1.00 95.62 99 ARG A O 1
ATOM 802 N N . ILE A 1 100 ? 12.557 -2.579 -34.108 1.00 95.06 100 ILE A N 1
ATOM 803 C CA . ILE A 1 100 ? 13.025 -1.654 -35.150 1.00 95.06 100 ILE A CA 1
ATOM 804 C C . ILE A 1 100 ? 14.484 -1.948 -35.516 1.00 95.06 100 ILE A C 1
ATOM 806 O O . ILE A 1 100 ? 14.800 -2.071 -36.698 1.00 95.06 100 ILE A O 1
ATOM 810 N N . ILE A 1 101 ? 15.361 -2.118 -34.521 1.00 94.38 101 ILE A N 1
ATOM 811 C CA . ILE A 1 101 ? 16.784 -2.413 -34.748 1.00 94.38 101 ILE A CA 1
ATOM 812 C C . ILE A 1 101 ? 16.948 -3.737 -35.505 1.00 94.38 101 ILE A C 1
ATOM 814 O O . ILE A 1 101 ? 17.696 -3.802 -36.481 1.00 94.38 101 ILE A O 1
ATOM 818 N N . THR A 1 102 ? 16.223 -4.787 -35.106 1.00 92.94 102 THR A N 1
ATOM 819 C CA . THR A 1 102 ? 16.254 -6.077 -35.810 1.00 92.94 102 THR A CA 1
ATOM 820 C C . THR A 1 102 ? 15.743 -5.955 -37.245 1.00 92.94 102 THR A C 1
ATOM 822 O O . THR A 1 102 ? 16.354 -6.512 -38.153 1.00 92.94 102 THR A O 1
ATOM 825 N N . ALA A 1 103 ? 14.660 -5.207 -37.478 1.00 90.31 103 ALA A N 1
ATOM 826 C CA . ALA A 1 103 ? 14.130 -4.991 -38.823 1.00 90.31 103 ALA A CA 1
ATOM 827 C C . ALA A 1 103 ? 15.129 -4.246 -39.723 1.00 90.31 103 ALA A C 1
ATOM 829 O O . ALA A 1 103 ? 15.320 -4.631 -40.875 1.00 90.31 103 ALA A O 1
ATOM 830 N N . PHE A 1 104 ? 15.802 -3.223 -39.188 1.00 91.19 104 PHE A N 1
ATOM 831 C CA . PHE A 1 104 ? 16.823 -2.476 -39.919 1.00 91.19 104 PHE A CA 1
ATOM 832 C C . PHE A 1 104 ? 18.042 -3.347 -40.254 1.00 91.19 104 PHE A C 1
ATOM 834 O O . PHE A 1 104 ? 18.495 -3.353 -41.396 1.00 91.19 104 PHE A O 1
ATOM 841 N N . SER A 1 105 ? 18.527 -4.133 -39.286 1.00 89.38 105 SER A N 1
ATOM 842 C CA . SER A 1 105 ? 19.626 -5.087 -39.489 1.00 89.38 105 SER A CA 1
ATOM 843 C C . SER A 1 105 ? 19.295 -6.124 -40.568 1.00 89.38 105 SER A C 1
ATOM 845 O O . SER A 1 105 ? 20.090 -6.351 -41.479 1.00 89.38 105 SER A O 1
ATOM 847 N N . ASN A 1 106 ? 18.087 -6.698 -40.524 1.00 87.56 106 ASN A N 1
ATOM 848 C CA . ASN A 1 106 ? 17.623 -7.640 -41.542 1.00 87.56 106 ASN A CA 1
ATOM 849 C C . ASN A 1 106 ? 17.549 -6.984 -42.923 1.00 87.56 106 ASN A C 1
ATOM 851 O O . ASN A 1 106 ? 18.003 -7.577 -43.896 1.00 87.56 106 ASN A O 1
ATOM 855 N N . CYS A 1 107 ? 17.012 -5.763 -43.004 1.00 85.12 107 CYS A N 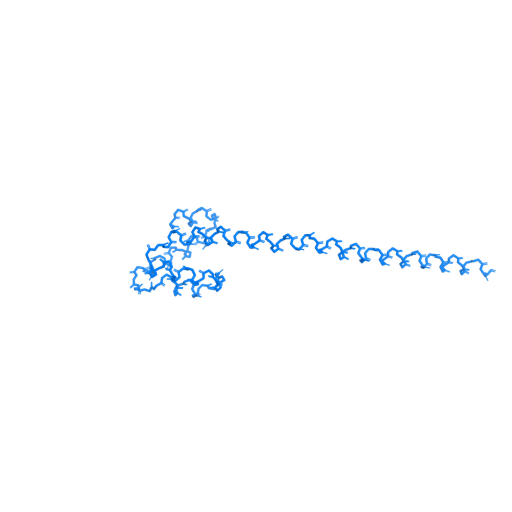1
ATOM 856 C CA . CYS A 1 107 ? 16.944 -5.017 -44.257 1.00 85.12 107 CYS A CA 1
ATOM 857 C C . CYS A 1 107 ? 18.342 -4.833 -44.862 1.00 85.12 107 CYS A C 1
ATOM 859 O O . CYS A 1 107 ? 18.547 -5.177 -46.016 1.00 85.12 107 CYS A O 1
ATOM 861 N N . PHE A 1 108 ? 19.323 -4.393 -44.069 1.00 86.19 108 PHE A N 1
ATOM 862 C CA . PHE A 1 108 ? 20.702 -4.223 -44.533 1.00 86.19 108 PHE A CA 1
ATOM 863 C C . PHE A 1 108 ? 21.350 -5.540 -44.991 1.00 86.19 108 PHE A C 1
ATOM 865 O O . PHE A 1 108 ? 22.065 -5.558 -45.990 1.00 86.19 108 PHE A O 1
ATOM 872 N N . ASN A 1 109 ? 21.087 -6.646 -44.288 1.00 79.81 109 ASN A N 1
ATOM 873 C CA . ASN A 1 109 ? 21.639 -7.954 -44.641 1.00 79.81 109 ASN A CA 1
ATOM 874 C C . ASN A 1 109 ? 21.107 -8.473 -45.991 1.00 79.81 109 ASN A C 1
ATOM 876 O O . ASN A 1 109 ? 21.868 -9.043 -46.765 1.00 79.81 109 ASN A O 1
ATOM 880 N N . LEU A 1 110 ? 19.830 -8.225 -46.300 1.00 75.94 110 LEU A N 1
ATOM 881 C CA . LEU A 1 110 ? 19.191 -8.648 -47.553 1.00 75.94 110 LEU A CA 1
ATOM 882 C C . LEU A 1 110 ? 19.670 -7.869 -48.790 1.00 75.94 110 LEU A C 1
ATOM 884 O O . LEU A 1 110 ? 19.592 -8.406 -49.889 1.00 75.94 110 LEU A O 1
ATOM 888 N N . THR A 1 111 ? 20.160 -6.636 -48.637 1.00 70.94 111 THR A N 1
ATOM 889 C CA . THR A 1 111 ? 20.632 -5.798 -49.759 1.00 70.94 111 THR A CA 1
ATOM 890 C C . THR A 1 111 ? 22.118 -5.980 -50.092 1.00 70.94 111 THR A C 1
ATOM 892 O O . THR A 1 111 ? 22.581 -5.428 -51.086 1.00 70.94 111 THR A O 1
ATOM 895 N N . MET A 1 112 ? 22.885 -6.680 -49.248 1.00 63.41 112 MET A N 1
ATOM 896 C CA . MET A 1 112 ? 24.344 -6.838 -49.386 1.00 63.41 112 MET A CA 1
ATOM 897 C C . MET A 1 112 ? 24.768 -8.178 -50.031 1.00 63.41 112 MET A C 1
ATOM 899 O O . MET A 1 112 ? 25.955 -8.502 -50.036 1.00 63.41 112 MET A O 1
ATOM 903 N N . PHE A 1 113 ? 23.817 -8.935 -50.584 1.00 53.06 113 PHE A N 1
ATOM 904 C CA . PHE A 1 113 ? 24.025 -10.101 -51.455 1.00 53.06 113 PHE A CA 1
ATOM 905 C C . PHE A 1 113 ? 23.481 -9.806 -52.854 1.00 53.06 113 PHE A C 1
ATOM 907 O O . PHE A 1 113 ? 24.049 -10.359 -53.821 1.00 53.06 113 PHE A O 1
#

Foldseek 3Di:
DLVVQVVVVDPVSNVVVVVVVVVVVVDVDQPLVVVVVVPPDDPVVSVLCVVCRVVVNNVVSVVVVVVVVVVVVVVVVVVCVVVVVVVVVVVVVVVVVVVVVVVVVVVVVVVVD

pLDDT: mean 72.3, std 12.89, range [50.38, 97.0]

Secondary structure (DSSP, 8-state):
-HHHHHHT--HHHHHHHHHHHHHHHHS---HHHHHHHHT-S-HHHHHHHHHHHHTT-HHHHHHHHHHHHHHHHHHHHHHHHHHHHHHHHHHHHHHHHHHHHHHHHHHHHHH--

Sequence (113 aa):
LESSASAAGNKFFEMRIGRCLSRLKDFNMNLTDFFISTNIFPEAALGFIRAGEESGSLDRITKNLSDRFFQEGEHRFRVFFIVFPVVIYLITAIYIASRIITAFSNCFNLTMF